Protein AF-A0A7S4E007-F1 (afdb_monomer_lite)

InterPro domains:
  IPR001841 Zinc finger, RING-type [PS50089] (21-67)
  IPR013083 Zinc finger, RING/FYVE/PHD-type [G3DSA:3.30.40.10] (19-117)
  IPR018957 Zinc finger, C3HC4 RING-type [PF00097] (21-67)
  IPR031127 E3 ubiquitin ligase RBR family [PTHR11685] (13-118)
  IPR044066 TRIAD supradomain [PS51873] (17-118)

Sequence (118 aa):
VSKFPNSDETEAKSAGPPDLCDVCFTMFPSPQLLPRASSCDHRYCRACWTQYVSTMVDTGLVNSIKCIEPGCERILDRWEAESYLDSATDIERYRRYASIEEANANPSKTWCLTAGCD

Secondary structure (DSSP, 8-state):
------------------EE-TTT--EESSGGGSPBPTTS--B--HHHHHHHHHHHHHHT--TT-B-SSTT--PBPPHHHHHHT---HHHHHHHHHHHHHHHHHT-TT-----STT--

Structure (mmCIF, N/CA/C/O backbone):
data_AF-A0A7S4E007-F1
#
_entry.id   AF-A0A7S4E007-F1
#
loop_
_atom_site.group_PDB
_atom_site.id
_atom_site.type_symbol
_atom_site.label_atom_id
_atom_site.label_alt_id
_atom_site.label_comp_id
_atom_site.label_asym_id
_atom_site.label_entity_id
_atom_site.label_seq_id
_atom_site.pdbx_PDB_ins_code
_atom_site.Cartn_x
_atom_site.Cartn_y
_atom_site.Cartn_z
_atom_site.occupancy
_atom_site.B_iso_or_equiv
_atom_site.auth_seq_id
_atom_site.auth_comp_id
_atom_site.auth_asym_id
_atom_site.auth_atom_id
_atom_site.pdbx_PDB_model_num
ATOM 1 N N . VAL A 1 1 ? 51.201 26.572 -26.665 1.00 44.38 1 VAL A N 1
ATOM 2 C CA . VAL A 1 1 ? 49.777 26.195 -26.512 1.00 44.38 1 VAL A CA 1
ATOM 3 C C . VAL A 1 1 ? 49.639 24.736 -26.874 1.00 44.38 1 VAL A C 1
ATOM 5 O O . VAL A 1 1 ? 50.046 24.398 -27.971 1.00 44.38 1 VAL A O 1
ATOM 8 N N . SER A 1 2 ? 49.224 23.914 -25.909 1.00 37.47 2 SER A N 1
ATOM 9 C CA . SER A 1 2 ? 48.567 22.603 -26.058 1.00 37.47 2 SER A CA 1
ATOM 10 C C . SER A 1 2 ? 48.634 21.903 -24.704 1.00 37.47 2 SER A C 1
ATOM 12 O O . SER A 1 2 ? 49.505 21.082 -24.439 1.00 37.47 2 SER A O 1
ATOM 14 N N . LYS A 1 3 ? 47.735 22.317 -23.812 1.00 45.62 3 LYS A N 1
ATOM 15 C CA . LYS A 1 3 ? 47.346 21.557 -22.628 1.00 45.62 3 LYS A CA 1
ATOM 16 C C . LYS A 1 3 ? 45.952 21.042 -22.978 1.00 45.62 3 LYS A C 1
ATOM 18 O O . LYS A 1 3 ? 45.022 21.840 -23.011 1.00 45.62 3 LYS A O 1
ATOM 23 N N . PHE A 1 4 ? 45.834 19.766 -23.324 1.00 44.50 4 PHE A N 1
ATOM 24 C CA . PHE A 1 4 ? 44.543 19.084 -23.398 1.00 44.50 4 PHE A CA 1
ATOM 25 C C . PHE A 1 4 ? 44.528 18.043 -22.272 1.00 44.50 4 PHE A C 1
ATOM 27 O O . PHE A 1 4 ? 45.473 17.257 -22.188 1.00 44.50 4 PHE A O 1
ATOM 34 N N . PRO A 1 5 ? 43.557 18.115 -21.345 1.00 50.88 5 PRO A N 1
ATOM 35 C CA . PRO A 1 5 ? 43.510 17.261 -20.166 1.00 50.88 5 PRO A CA 1
ATOM 36 C C . PRO A 1 5 ? 42.953 15.871 -20.499 1.00 50.88 5 PRO A C 1
ATOM 38 O O . PRO A 1 5 ? 42.201 15.705 -21.458 1.00 50.88 5 PRO A O 1
ATOM 41 N N . ASN A 1 6 ? 43.364 14.901 -19.678 1.00 44.34 6 ASN A N 1
ATOM 42 C CA . ASN A 1 6 ? 42.970 13.496 -19.710 1.00 44.34 6 ASN A CA 1
ATOM 43 C C . ASN A 1 6 ? 41.457 13.307 -19.868 1.00 44.34 6 ASN A C 1
ATOM 45 O O . ASN A 1 6 ? 40.665 13.950 -19.182 1.00 44.34 6 ASN A O 1
ATOM 49 N N . SER A 1 7 ? 41.103 12.368 -20.743 1.00 49.94 7 SER A N 1
ATOM 50 C CA . SER A 1 7 ? 39.799 11.722 -20.815 1.00 49.94 7 SER A CA 1
ATOM 51 C C . SER A 1 7 ? 39.444 11.130 -19.454 1.00 49.94 7 SER A C 1
ATOM 53 O O . SER A 1 7 ? 40.125 10.229 -18.968 1.00 49.94 7 SER A O 1
ATOM 55 N N . ASP A 1 8 ? 38.395 11.684 -18.856 1.00 44.75 8 ASP A N 1
ATOM 56 C CA . ASP A 1 8 ? 37.738 11.190 -17.655 1.00 44.75 8 ASP A CA 1
ATOM 57 C C . ASP A 1 8 ? 37.139 9.812 -17.968 1.00 44.75 8 ASP A C 1
ATOM 59 O O . ASP A 1 8 ? 36.079 9.687 -18.583 1.00 44.75 8 ASP A O 1
ATOM 63 N N . GLU A 1 9 ? 37.878 8.761 -17.625 1.00 53.88 9 GLU A N 1
ATOM 64 C CA . GLU A 1 9 ? 37.358 7.403 -17.545 1.00 53.88 9 GLU A CA 1
ATOM 65 C C . GLU A 1 9 ? 36.487 7.321 -16.288 1.00 53.88 9 GLU A C 1
ATOM 67 O O . GLU A 1 9 ? 36.918 6.856 -15.233 1.00 53.88 9 GLU A O 1
ATOM 72 N N . THR A 1 10 ? 35.251 7.818 -16.371 1.00 49.59 10 THR A N 1
ATOM 73 C CA . THR A 1 10 ? 34.266 7.546 -15.328 1.00 49.59 10 THR A CA 1
ATOM 74 C C . THR A 1 10 ? 33.829 6.087 -15.471 1.00 49.59 10 THR A C 1
ATOM 76 O O . THR A 1 10 ? 32.983 5.744 -16.299 1.00 49.59 10 THR A O 1
ATOM 79 N N . GLU A 1 11 ? 34.450 5.211 -14.681 1.00 46.75 11 GLU A N 1
ATOM 80 C CA . GL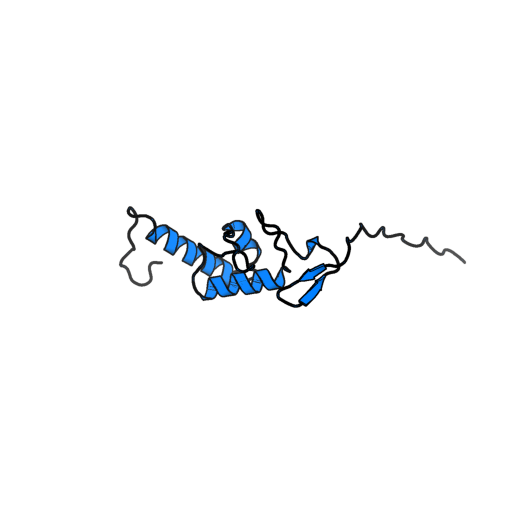U A 1 11 ? 34.095 3.800 -14.542 1.00 46.75 11 GLU A CA 1
ATOM 81 C C . GLU A 1 11 ? 32.593 3.640 -14.248 1.00 46.75 11 GLU A C 1
ATOM 83 O O . GLU A 1 11 ? 32.104 3.867 -13.136 1.00 46.75 11 GLU A O 1
ATOM 88 N N . ALA A 1 12 ? 31.841 3.225 -15.268 1.00 54.06 12 ALA A N 1
ATOM 89 C CA . ALA A 1 12 ? 30.452 2.823 -15.142 1.00 54.06 12 ALA A CA 1
ATOM 90 C C . ALA A 1 12 ? 30.379 1.525 -14.326 1.00 54.06 12 ALA A C 1
ATOM 92 O O . ALA A 1 12 ? 30.592 0.422 -14.832 1.00 54.06 12 ALA A O 1
ATOM 93 N N . LYS A 1 13 ? 30.076 1.669 -13.034 1.00 55.94 13 LYS A N 1
ATOM 94 C CA . LYS A 1 13 ? 29.746 0.57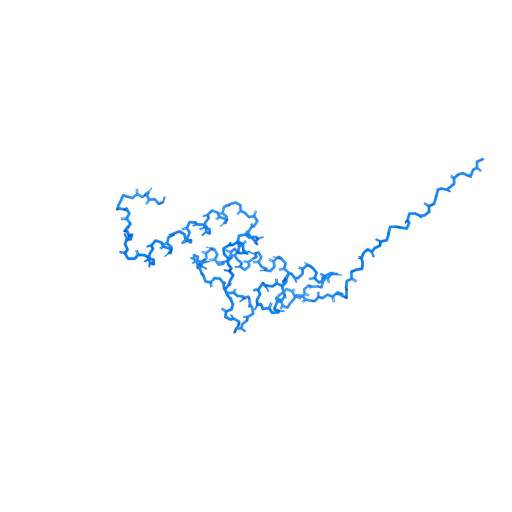2 -12.118 1.00 55.94 13 LYS A CA 1
ATOM 95 C C . LYS A 1 13 ? 28.689 -0.327 -12.777 1.00 55.94 13 LYS A C 1
ATOM 97 O O . LYS A 1 13 ? 27.612 0.149 -13.125 1.00 55.94 13 LYS A O 1
ATOM 102 N N . SER A 1 14 ? 29.030 -1.602 -12.968 1.00 52.28 14 SER A N 1
ATOM 103 C CA . SER A 1 14 ? 28.325 -2.571 -13.818 1.00 52.28 14 SER A CA 1
ATOM 104 C C . SER A 1 14 ? 26.798 -2.551 -13.651 1.00 52.28 14 SER A C 1
ATOM 106 O O . SER A 1 14 ? 26.256 -3.087 -12.677 1.00 52.28 14 SER A O 1
ATOM 108 N N . ALA A 1 15 ? 26.100 -1.973 -14.626 1.00 60.09 15 ALA A N 1
ATOM 109 C CA . ALA A 1 15 ? 24.680 -2.217 -14.816 1.00 60.09 15 ALA A CA 1
ATOM 110 C C . ALA A 1 15 ? 24.525 -3.668 -15.296 1.00 60.09 15 ALA A C 1
ATOM 112 O O . ALA A 1 15 ? 25.156 -4.072 -16.273 1.00 60.09 15 ALA A O 1
ATOM 113 N N . GLY A 1 16 ? 23.747 -4.477 -14.571 1.00 62.78 16 GLY A N 1
ATOM 114 C CA . GLY A 1 16 ? 23.338 -5.797 -15.057 1.00 62.78 16 GLY A CA 1
ATOM 115 C C . GLY A 1 16 ? 22.553 -5.685 -16.373 1.00 62.78 16 GLY A C 1
ATOM 116 O O . GLY A 1 16 ? 22.270 -4.574 -16.823 1.00 62.78 16 GLY A O 1
ATOM 117 N N . PRO A 1 17 ? 22.181 -6.809 -17.007 1.00 71.81 17 PRO A N 1
ATOM 118 C CA . PRO A 1 17 ? 21.343 -6.753 -18.199 1.00 71.81 17 PRO A CA 1
ATOM 119 C C . PRO A 1 17 ? 20.038 -5.991 -17.904 1.00 71.81 17 PRO A C 1
ATOM 121 O O . PRO A 1 17 ? 19.526 -6.082 -16.781 1.00 71.81 17 PRO A O 1
ATOM 124 N N . PRO A 1 18 ? 19.511 -5.232 -18.884 1.00 76.50 18 PRO A N 1
ATOM 125 C CA . PRO A 1 18 ? 18.235 -4.555 -18.731 1.00 76.50 18 PRO A CA 1
ATOM 126 C C . PRO A 1 18 ? 17.123 -5.576 -18.488 1.00 76.50 18 PRO A C 1
ATOM 128 O O . PRO A 1 18 ? 17.174 -6.694 -19.000 1.00 76.50 18 PRO A O 1
ATOM 131 N N . ASP A 1 19 ? 16.125 -5.180 -17.710 1.00 84.12 19 ASP A N 1
ATOM 132 C CA . ASP A 1 19 ? 15.055 -6.059 -17.247 1.00 84.12 19 ASP A CA 1
ATOM 133 C C . ASP A 1 19 ? 13.685 -5.399 -17.449 1.00 84.12 19 ASP A C 1
ATOM 135 O O . ASP A 1 19 ? 13.574 -4.169 -17.447 1.00 84.12 19 ASP A O 1
ATOM 139 N N . LEU A 1 20 ? 12.646 -6.201 -17.673 1.00 90.06 20 LEU A N 1
ATOM 140 C CA . LEU A 1 20 ? 11.307 -5.731 -18.038 1.00 90.06 20 LEU A CA 1
ATOM 141 C C . LEU A 1 20 ? 10.385 -5.737 -16.813 1.00 90.06 20 LEU A C 1
ATOM 143 O O . LEU A 1 20 ? 10.395 -6.678 -16.029 1.00 90.06 20 LEU A O 1
ATOM 147 N N . CYS A 1 21 ? 9.568 -4.695 -16.646 1.00 91.62 21 CYS A N 1
ATOM 148 C CA . CYS A 1 21 ? 8.472 -4.724 -15.676 1.00 91.62 21 CYS A CA 1
ATOM 149 C C . CYS A 1 21 ? 7.225 -5.349 -16.313 1.00 91.62 21 CYS A C 1
ATOM 151 O O . CYS A 1 21 ? 6.678 -4.766 -17.246 1.00 91.62 21 CYS A O 1
ATOM 153 N N . ASP A 1 22 ? 6.718 -6.455 -15.772 1.00 89.62 22 ASP A N 1
ATOM 154 C CA . ASP A 1 22 ? 5.561 -7.172 -16.343 1.00 89.62 22 ASP A CA 1
ATOM 155 C C . ASP A 1 22 ? 4.209 -6.457 -16.152 1.00 89.62 22 ASP A C 1
ATOM 157 O O . ASP A 1 22 ? 3.204 -6.848 -16.739 1.00 89.62 22 ASP A O 1
ATOM 161 N N . VAL A 1 23 ? 4.172 -5.381 -15.357 1.00 92.19 23 VAL A N 1
ATOM 162 C CA . VAL A 1 23 ? 2.959 -4.570 -15.143 1.00 92.19 23 VAL A CA 1
ATOM 163 C C . VAL A 1 23 ? 2.846 -3.448 -16.175 1.00 92.19 23 VAL A C 1
ATOM 165 O O . VAL A 1 23 ? 1.782 -3.239 -16.750 1.00 92.19 23 VAL A O 1
ATOM 168 N N . CYS A 1 24 ? 3.929 -2.698 -16.405 1.00 94.75 24 CYS A N 1
ATOM 169 C CA . CYS A 1 24 ? 3.918 -1.542 -17.311 1.00 94.75 24 CYS A CA 1
ATOM 170 C C . CYS A 1 24 ? 4.647 -1.772 -18.639 1.00 94.75 24 CYS A C 1
ATOM 172 O O . CYS A 1 24 ? 4.621 -0.890 -19.492 1.00 94.75 24 CYS A O 1
ATOM 174 N N . PHE A 1 25 ? 5.300 -2.924 -18.814 1.00 92.44 25 PHE A N 1
ATOM 175 C CA . PHE A 1 25 ? 6.088 -3.295 -19.995 1.00 92.44 25 PHE A CA 1
ATOM 176 C C . PHE A 1 25 ? 7.214 -2.305 -20.346 1.00 92.44 25 PHE A C 1
ATOM 178 O O . PHE A 1 25 ? 7.667 -2.232 -21.488 1.00 92.44 25 PHE A O 1
ATOM 185 N N . THR A 1 26 ? 7.703 -1.556 -19.355 1.00 92.06 26 THR A N 1
ATOM 186 C CA . THR A 1 26 ? 8.851 -0.653 -19.507 1.00 92.06 26 THR A CA 1
ATOM 187 C C . THR A 1 26 ? 10.153 -1.388 -19.208 1.00 92.06 26 THR A C 1
ATOM 189 O O . THR A 1 26 ? 10.240 -2.144 -18.238 1.00 92.06 26 THR A O 1
ATOM 192 N N . MET A 1 27 ? 11.174 -1.137 -20.029 1.00 88.94 27 MET A N 1
ATOM 193 C CA . MET A 1 27 ? 12.507 -1.718 -19.884 1.00 88.94 27 MET A CA 1
ATOM 194 C C . MET A 1 27 ? 13.381 -0.850 -18.974 1.00 88.94 27 MET A C 1
ATOM 196 O O . MET A 1 27 ? 13.508 0.357 -19.185 1.00 88.94 27 MET A O 1
ATOM 200 N N . PHE A 1 28 ? 13.991 -1.463 -17.964 1.00 86.69 28 PHE A N 1
ATOM 201 C CA . PHE A 1 28 ? 14.804 -0.790 -16.958 1.00 86.69 28 PHE A CA 1
ATOM 202 C C . PHE A 1 28 ? 16.277 -1.176 -17.117 1.00 86.69 28 PHE A C 1
ATOM 204 O O . PHE A 1 28 ? 16.593 -2.361 -17.167 1.00 86.69 28 PHE A O 1
ATOM 211 N N . PRO A 1 29 ? 17.205 -0.203 -17.160 1.00 81.50 29 PRO A N 1
ATOM 212 C CA . PRO A 1 29 ? 18.622 -0.454 -17.439 1.00 81.50 29 PRO A CA 1
ATOM 213 C C . PRO A 1 29 ? 19.378 -1.130 -16.287 1.00 81.50 29 PRO A C 1
ATOM 215 O O . PRO A 1 29 ? 20.526 -1.518 -16.460 1.00 81.50 29 PRO A O 1
ATOM 218 N N . SER A 1 30 ? 18.774 -1.237 -15.100 1.00 79.31 30 SER A N 1
ATOM 219 C CA . SER A 1 30 ? 19.385 -1.867 -13.932 1.00 79.31 30 SER A CA 1
ATOM 220 C C . SER A 1 30 ? 18.338 -2.664 -13.154 1.00 79.31 30 SER A C 1
ATOM 222 O O . SER A 1 30 ? 17.297 -2.097 -12.810 1.00 79.31 30 SER A O 1
ATOM 224 N N . PRO A 1 31 ? 18.626 -3.924 -12.774 1.00 69.19 31 PRO A N 1
ATOM 225 C CA . PRO A 1 31 ? 17.747 -4.727 -11.921 1.00 69.19 31 PRO A CA 1
ATOM 226 C C . PRO A 1 31 ? 17.418 -4.075 -10.569 1.00 69.19 31 PRO A C 1
ATOM 228 O O . PRO A 1 31 ? 16.408 -4.397 -9.960 1.00 69.19 31 PRO A O 1
ATOM 231 N N . GLN A 1 32 ? 18.240 -3.133 -10.094 1.00 68.12 32 GLN A N 1
ATOM 232 C CA . GLN A 1 32 ? 17.995 -2.395 -8.845 1.00 68.12 32 GLN A CA 1
ATOM 233 C C . GLN A 1 32 ? 16.766 -1.471 -8.933 1.00 68.12 32 GLN A C 1
ATOM 235 O O . GLN A 1 32 ? 16.215 -1.087 -7.907 1.00 68.12 32 GLN A O 1
ATOM 240 N N . LEU A 1 33 ? 16.328 -1.126 -10.150 1.00 73.69 33 LEU A N 1
ATOM 241 C CA . LEU A 1 33 ? 15.121 -0.330 -10.403 1.00 73.69 33 LEU A CA 1
ATOM 242 C C . LEU A 1 33 ? 13.834 -1.169 -10.358 1.00 73.69 33 LEU A C 1
ATOM 244 O O . LEU A 1 33 ? 12.737 -0.608 -10.348 1.00 73.69 33 LEU A O 1
ATOM 248 N N . LEU A 1 34 ? 13.978 -2.496 -10.309 1.00 73.62 34 LEU A N 1
ATOM 249 C CA . LEU A 1 34 ? 12.915 -3.460 -10.063 1.00 73.62 34 LEU A CA 1
ATOM 250 C C . LEU A 1 34 ? 13.157 -4.091 -8.682 1.00 73.62 34 LEU A C 1
ATOM 252 O O . LEU A 1 34 ? 13.688 -5.205 -8.603 1.00 73.62 34 LEU A O 1
ATOM 256 N N . PRO A 1 35 ? 12.866 -3.369 -7.581 1.00 68.88 35 PRO A N 1
ATOM 257 C CA . PRO A 1 35 ? 13.106 -3.884 -6.243 1.00 68.88 35 PRO A CA 1
ATOM 258 C C . PRO A 1 35 ? 12.471 -5.266 -6.086 1.00 68.88 35 PRO A C 1
ATOM 260 O O . PRO A 1 35 ? 11.306 -5.484 -6.430 1.00 68.88 35 PRO A O 1
ATOM 263 N N . ARG A 1 36 ? 13.265 -6.204 -5.563 1.00 66.19 36 ARG A N 1
ATOM 264 C CA . ARG A 1 36 ? 12.732 -7.473 -5.083 1.00 66.19 36 ARG A CA 1
ATOM 265 C C . ARG A 1 36 ? 11.901 -7.186 -3.850 1.00 66.19 36 ARG A C 1
ATOM 267 O O . ARG A 1 36 ? 12.391 -6.582 -2.897 1.00 66.19 36 ARG A O 1
ATOM 274 N N . ALA A 1 37 ? 10.675 -7.668 -3.878 1.00 65.88 37 ALA A N 1
ATOM 275 C CA . ALA A 1 37 ? 9.882 -7.819 -2.680 1.00 65.88 37 ALA A CA 1
ATOM 276 C C . ALA A 1 37 ? 10.635 -8.709 -1.670 1.00 65.88 37 ALA A C 1
ATOM 278 O O . ALA A 1 37 ? 11.152 -9.770 -2.021 1.00 65.88 37 ALA A O 1
ATOM 279 N N . SER A 1 38 ? 10.726 -8.296 -0.406 1.00 64.56 38 SER A N 1
ATOM 280 C CA . SER A 1 38 ? 11.328 -9.132 0.639 1.00 64.56 38 SER A CA 1
ATOM 281 C C . SER A 1 38 ? 10.487 -10.404 0.783 1.00 64.56 38 SER A C 1
ATOM 283 O O . SER A 1 38 ? 9.294 -10.290 1.001 1.00 64.56 38 SER A O 1
ATOM 285 N N . SER A 1 39 ? 11.069 -11.608 0.663 1.00 77.19 39 SER A N 1
ATOM 286 C CA . SER A 1 39 ? 10.409 -12.939 0.749 1.00 77.19 39 SER A CA 1
ATOM 287 C C . SER A 1 39 ? 9.652 -13.492 -0.480 1.00 77.19 39 SER A C 1
ATOM 289 O O . SER A 1 39 ? 9.115 -14.594 -0.393 1.00 77.19 39 SER A O 1
ATOM 291 N N . CYS A 1 40 ? 9.670 -12.826 -1.644 1.00 86.81 40 CYS A N 1
ATOM 292 C CA . CYS A 1 40 ? 9.322 -13.462 -2.931 1.00 86.81 40 CYS A CA 1
ATOM 293 C C . CYS A 1 40 ? 10.211 -12.954 -4.078 1.00 86.81 40 CYS A C 1
ATOM 295 O O . CYS A 1 40 ? 10.752 -11.857 -3.996 1.00 86.81 40 CYS A O 1
ATOM 297 N N . ASP A 1 41 ? 10.308 -13.699 -5.181 1.00 84.25 41 ASP A N 1
ATOM 298 C CA . ASP A 1 41 ? 11.177 -13.336 -6.317 1.00 84.25 41 ASP A CA 1
ATOM 299 C C . ASP A 1 41 ? 10.510 -12.429 -7.373 1.00 84.25 41 ASP A C 1
ATOM 301 O O . ASP A 1 41 ? 11.099 -12.148 -8.420 1.00 84.25 41 ASP A O 1
ATOM 305 N N . HIS A 1 42 ? 9.302 -11.925 -7.101 1.00 89.12 42 HIS A N 1
ATOM 306 C CA . HIS A 1 42 ? 8.584 -11.024 -8.007 1.00 89.12 42 HIS A CA 1
ATOM 307 C C . HIS A 1 42 ? 9.177 -9.610 -7.986 1.00 89.12 42 HIS A C 1
ATOM 309 O O . HIS A 1 42 ? 9.480 -9.047 -6.927 1.00 89.12 42 HIS A O 1
ATOM 315 N N . ARG A 1 43 ? 9.346 -9.037 -9.180 1.00 87.44 43 ARG A N 1
ATOM 316 C CA . ARG A 1 43 ? 10.062 -7.782 -9.417 1.00 87.44 43 ARG A CA 1
ATOM 317 C C . ARG A 1 43 ? 9.213 -6.860 -10.279 1.00 87.44 43 ARG A C 1
ATOM 319 O O . ARG A 1 43 ? 8.871 -7.200 -11.404 1.00 87.44 43 ARG A O 1
ATOM 326 N N . TYR A 1 44 ? 8.936 -5.668 -9.766 1.00 91.12 44 TYR A N 1
ATOM 327 C CA . TYR A 1 44 ? 8.211 -4.624 -10.490 1.00 91.12 44 TYR A CA 1
ATOM 328 C C . TYR A 1 44 ? 8.871 -3.284 -10.239 1.00 91.12 44 TYR A C 1
ATOM 330 O O . TYR A 1 44 ? 9.542 -3.091 -9.224 1.00 91.12 44 TYR A O 1
ATOM 338 N N . CYS A 1 45 ? 8.693 -2.347 -11.163 1.00 92.25 45 CYS A N 1
ATOM 339 C CA . CYS A 1 45 ? 9.301 -1.038 -11.013 1.00 92.25 45 CYS A CA 1
ATOM 340 C C . CYS A 1 45 ? 8.666 -0.260 -9.860 1.00 92.25 45 CYS A C 1
ATOM 342 O O . CYS A 1 45 ? 7.496 -0.458 -9.520 1.00 92.25 45 CYS A O 1
ATOM 344 N N . ARG A 1 46 ? 9.436 0.671 -9.284 1.00 91.44 46 ARG A N 1
ATOM 345 C CA . ARG A 1 46 ? 8.961 1.516 -8.178 1.00 91.44 46 ARG A CA 1
ATOM 346 C C . ARG A 1 46 ? 7.643 2.219 -8.516 1.00 91.44 46 ARG A C 1
ATOM 348 O O . ARG A 1 46 ? 6.761 2.250 -7.675 1.00 91.44 46 ARG A O 1
ATOM 355 N N . ALA A 1 47 ? 7.480 2.710 -9.745 1.00 93.00 47 ALA A N 1
ATOM 356 C CA . ALA A 1 47 ? 6.254 3.392 -10.161 1.00 93.00 47 ALA A CA 1
ATOM 357 C C . ALA A 1 47 ? 5.010 2.486 -10.090 1.00 93.00 47 ALA A C 1
ATOM 359 O O . ALA A 1 47 ? 3.958 2.933 -9.639 1.00 93.00 47 ALA A O 1
ATOM 360 N N . CYS A 1 48 ? 5.128 1.214 -10.488 1.00 94.81 48 CYS A N 1
ATOM 361 C CA . CYS A 1 48 ? 4.033 0.248 -10.381 1.00 94.81 48 CYS A CA 1
ATOM 362 C C . CYS A 1 48 ? 3.705 -0.067 -8.920 1.00 94.81 48 CYS A C 1
ATOM 364 O O . CYS A 1 48 ? 2.531 -0.109 -8.563 1.00 94.81 48 CYS A O 1
ATOM 366 N N . TRP A 1 49 ? 4.724 -0.222 -8.069 1.00 94.12 49 TRP A N 1
ATOM 367 C CA . TRP A 1 49 ? 4.514 -0.389 -6.631 1.00 94.12 49 TRP A CA 1
ATOM 368 C C . TRP A 1 49 ? 3.826 0.818 -5.998 1.00 94.12 49 TRP A C 1
ATOM 370 O O . TRP A 1 49 ? 2.844 0.641 -5.289 1.00 94.12 49 TRP A O 1
ATOM 380 N N . THR A 1 50 ? 4.283 2.035 -6.294 1.00 94.69 50 THR A N 1
ATOM 381 C CA . THR A 1 50 ? 3.676 3.272 -5.789 1.00 94.69 50 THR A CA 1
ATOM 382 C C . THR A 1 50 ? 2.206 3.372 -6.177 1.00 94.69 50 THR A C 1
ATOM 384 O O . THR A 1 50 ? 1.360 3.551 -5.308 1.00 94.69 50 THR A O 1
ATOM 387 N N . GLN A 1 51 ? 1.874 3.179 -7.456 1.00 95.31 51 GLN A N 1
ATOM 388 C CA . GLN A 1 51 ? 0.480 3.228 -7.909 1.00 95.31 51 GLN A CA 1
ATOM 389 C C . GLN A 1 51 ? -0.382 2.154 -7.242 1.00 95.31 51 GLN A C 1
ATOM 391 O O . GLN A 1 51 ? -1.505 2.434 -6.820 1.00 95.31 51 GLN A O 1
ATOM 396 N N . TYR A 1 52 ? 0.146 0.936 -7.124 1.00 95.19 52 TYR A N 1
ATOM 397 C CA . TYR A 1 52 ? -0.558 -0.166 -6.486 1.00 95.19 52 TYR A CA 1
ATOM 398 C C . TYR A 1 52 ? -0.830 0.116 -5.004 1.00 95.19 52 TYR A C 1
ATOM 400 O O . TYR A 1 52 ? -1.977 0.040 -4.572 1.00 95.19 52 TYR A O 1
ATOM 408 N N . VAL A 1 53 ? 0.189 0.509 -4.233 1.00 94.94 53 VAL A N 1
ATOM 409 C CA . VAL A 1 53 ? 0.041 0.798 -2.800 1.00 94.94 53 VAL A CA 1
ATOM 410 C C . VAL A 1 53 ? -0.876 2.003 -2.572 1.00 94.94 53 VAL A C 1
ATOM 412 O O . VAL A 1 53 ? -1.767 1.909 -1.730 1.00 94.94 53 VAL A O 1
ATOM 415 N N . SER A 1 54 ? -0.748 3.088 -3.345 1.00 95.19 54 SER A N 1
ATOM 416 C CA . SER A 1 54 ? -1.683 4.225 -3.266 1.00 95.19 54 SER A CA 1
ATOM 417 C C . SER A 1 54 ? -3.125 3.800 -3.564 1.00 95.19 54 SER A C 1
ATOM 419 O O . SER A 1 54 ? -4.033 4.183 -2.834 1.00 95.19 54 SER A O 1
ATOM 421 N N . THR A 1 55 ? -3.346 2.924 -4.551 1.00 94.81 55 THR A N 1
ATOM 422 C CA . THR A 1 55 ? -4.689 2.382 -4.831 1.00 94.81 55 THR A CA 1
ATOM 423 C C . THR A 1 55 ? -5.229 1.587 -3.639 1.00 94.81 55 THR A C 1
ATOM 425 O O . THR A 1 55 ? -6.392 1.733 -3.270 1.00 94.81 55 THR A O 1
ATOM 428 N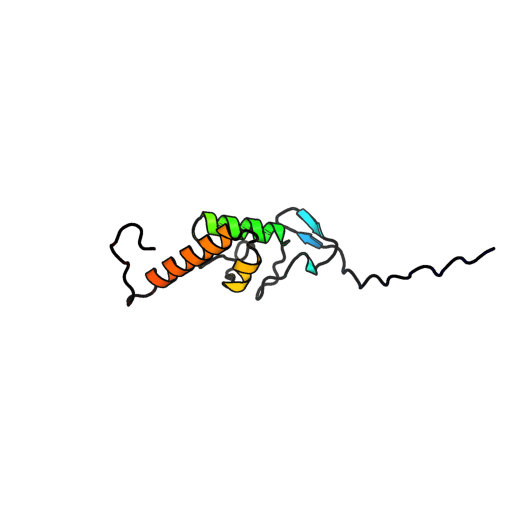 N . MET A 1 56 ? -4.395 0.772 -2.988 1.00 94.56 56 MET A N 1
ATOM 429 C CA . MET A 1 56 ? -4.808 0.036 -1.788 1.00 94.56 56 MET A CA 1
ATOM 430 C C . MET A 1 56 ? -5.178 0.982 -0.638 1.00 94.56 56 MET A C 1
ATOM 432 O O . MET A 1 56 ? -6.182 0.750 0.038 1.00 94.56 56 MET A O 1
ATOM 436 N N . VAL A 1 57 ? -4.434 2.079 -0.463 1.00 95.00 57 VAL A N 1
ATOM 437 C CA . VAL A 1 57 ? -4.776 3.145 0.492 1.00 95.00 57 VAL A CA 1
ATOM 438 C C . VAL A 1 57 ? -6.125 3.778 0.155 1.00 95.00 57 VAL A C 1
ATOM 440 O O . VAL A 1 57 ? -6.951 3.921 1.054 1.00 95.00 57 VAL A O 1
ATOM 443 N N . ASP A 1 58 ? -6.396 4.081 -1.115 1.00 93.38 58 ASP A N 1
ATOM 444 C CA . ASP A 1 58 ? -7.679 4.651 -1.549 1.00 93.38 58 ASP A CA 1
ATOM 445 C C . ASP A 1 58 ? -8.864 3.701 -1.304 1.00 93.38 58 ASP A C 1
ATOM 447 O O . ASP A 1 58 ? -9.968 4.146 -0.991 1.00 93.38 58 ASP A O 1
ATOM 451 N N . THR A 1 59 ? -8.645 2.383 -1.392 1.00 90.81 59 THR A N 1
ATOM 452 C CA . THR A 1 59 ? -9.668 1.378 -1.039 1.00 90.81 59 THR A CA 1
ATOM 453 C C . THR A 1 59 ? -9.839 1.166 0.469 1.00 90.81 59 THR A C 1
ATOM 455 O O . THR A 1 59 ? -10.797 0.514 0.884 1.00 90.81 59 THR A O 1
ATOM 458 N N . GLY A 1 60 ? -8.923 1.685 1.292 1.00 88.56 60 GLY A N 1
ATOM 459 C CA . GLY A 1 60 ? -8.884 1.469 2.740 1.00 88.56 60 GLY A CA 1
ATOM 460 C C . GLY 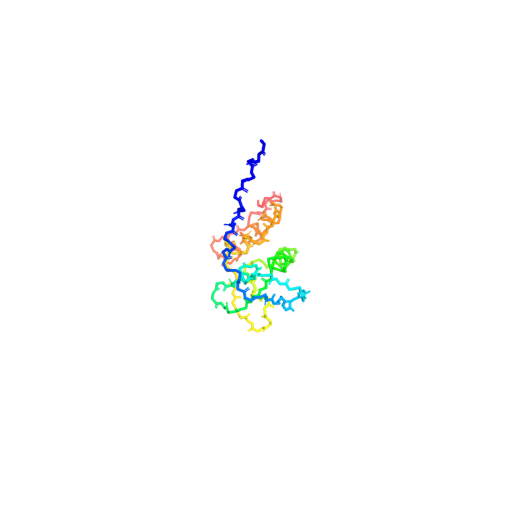A 1 60 ? -8.323 0.110 3.182 1.00 88.56 60 GLY A C 1
ATOM 461 O O . GLY A 1 60 ? -8.263 -0.149 4.379 1.00 88.56 60 GLY A O 1
ATOM 462 N N . LEU A 1 61 ? -7.885 -0.750 2.255 1.00 86.81 61 LEU A N 1
ATOM 463 C CA . LEU A 1 61 ? -7.393 -2.106 2.534 1.00 86.81 61 LEU A CA 1
ATOM 464 C C . LEU A 1 61 ? -5.872 -2.118 2.765 1.00 86.81 61 LEU A C 1
ATOM 466 O O . LEU A 1 61 ? -5.101 -2.551 1.907 1.00 86.81 61 LEU A O 1
ATOM 470 N N . VAL A 1 62 ? -5.417 -1.634 3.923 1.00 89.56 62 VAL A N 1
ATOM 471 C CA . VAL A 1 62 ? -3.983 -1.357 4.152 1.00 89.56 62 VAL A CA 1
ATOM 472 C C . VAL A 1 62 ? -3.215 -2.424 4.941 1.00 89.56 62 VAL A C 1
ATOM 474 O O . VAL A 1 62 ? -1.999 -2.524 4.783 1.00 89.56 62 VAL A O 1
ATOM 477 N N . ASN A 1 63 ? -3.877 -3.250 5.758 1.00 82.19 63 ASN A N 1
ATOM 478 C CA . ASN A 1 63 ? -3.211 -4.262 6.598 1.00 82.19 63 ASN A CA 1
ATOM 479 C C . ASN A 1 63 ? -2.921 -5.585 5.864 1.00 82.19 63 ASN A C 1
ATOM 481 O O . ASN A 1 63 ? -2.354 -6.520 6.421 1.00 82.19 63 ASN A O 1
ATOM 485 N N . SER A 1 64 ? -3.349 -5.719 4.609 1.00 83.12 64 SER A N 1
ATOM 486 C CA . SER A 1 64 ? -3.167 -6.949 3.824 1.00 83.12 64 SER A CA 1
ATOM 487 C C . SER A 1 64 ? -2.829 -6.651 2.371 1.00 83.12 64 SER A C 1
ATOM 489 O O . SER A 1 64 ? -3.311 -7.323 1.458 1.00 83.12 64 SER A O 1
ATOM 491 N N . ILE A 1 65 ? -1.990 -5.636 2.151 1.00 91.81 65 ILE A N 1
ATOM 492 C CA . ILE A 1 65 ? -1.452 -5.346 0.824 1.00 91.81 65 ILE A CA 1
ATOM 493 C C . ILE A 1 65 ? -0.581 -6.531 0.411 1.00 91.81 65 ILE A C 1
ATOM 495 O O . ILE A 1 65 ? 0.505 -6.742 0.950 1.00 91.81 65 ILE A O 1
ATOM 499 N N . LYS A 1 66 ? -1.087 -7.336 -0.522 1.00 92.38 66 LYS A N 1
ATOM 500 C CA . LYS A 1 66 ? -0.368 -8.490 -1.065 1.00 92.38 66 LYS A CA 1
ATOM 501 C C . LYS A 1 66 ? 0.600 -8.064 -2.156 1.00 92.38 66 LYS A C 1
ATOM 503 O O . LYS A 1 66 ? 0.458 -6.984 -2.728 1.00 92.38 66 LYS A O 1
ATOM 508 N N . CYS A 1 67 ? 1.557 -8.929 -2.470 1.00 92.75 67 CYS A N 1
ATOM 509 C CA . CYS A 1 67 ? 2.368 -8.785 -3.671 1.00 92.75 67 CYS A CA 1
ATOM 510 C C . CYS A 1 67 ? 1.482 -8.618 -4.920 1.00 92.75 67 CYS A C 1
ATOM 512 O O . CYS A 1 67 ? 0.405 -9.202 -4.995 1.00 92.75 67 CYS A O 1
ATOM 514 N N . ILE A 1 68 ? 1.953 -7.824 -5.887 1.00 92.00 68 ILE A N 1
ATOM 515 C CA . ILE A 1 68 ? 1.233 -7.552 -7.141 1.00 92.00 68 ILE A CA 1
ATOM 516 C C . ILE A 1 68 ? 1.017 -8.841 -7.957 1.00 92.00 68 ILE A C 1
ATOM 518 O O . ILE A 1 68 ? 0.032 -8.933 -8.686 1.00 92.00 68 ILE A O 1
ATOM 522 N N . GLU A 1 69 ? 1.899 -9.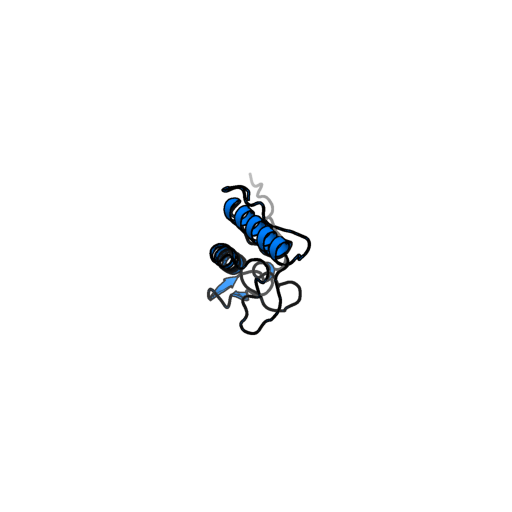840 -7.817 1.00 92.75 69 GLU A N 1
ATOM 523 C CA . GLU A 1 69 ? 1.788 -11.099 -8.559 1.00 92.75 69 GLU A CA 1
ATOM 524 C C . GLU A 1 69 ? 0.513 -11.872 -8.175 1.00 92.75 69 GLU A C 1
ATOM 526 O O . GLU A 1 69 ? 0.335 -12.233 -7.001 1.00 92.75 69 GLU A O 1
ATOM 531 N N . PRO A 1 70 ? -0.350 -12.212 -9.150 1.00 90.38 70 PRO A N 1
ATOM 532 C CA . PRO A 1 70 ? -1.508 -13.058 -8.910 1.00 90.38 70 PRO A CA 1
ATOM 533 C C . PRO A 1 70 ? -1.119 -14.413 -8.305 1.00 90.38 70 PRO A C 1
ATOM 535 O O . PRO A 1 70 ? -0.287 -15.144 -8.829 1.00 90.38 70 PRO A O 1
ATOM 538 N N . GLY A 1 71 ? -1.758 -14.779 -7.193 1.00 89.69 71 GLY A N 1
ATOM 539 C CA . GLY A 1 71 ? -1.486 -16.043 -6.497 1.00 89.69 71 GLY A CA 1
ATOM 540 C C . GLY A 1 71 ? -0.303 -15.993 -5.526 1.00 89.69 71 GLY A C 1
ATOM 541 O O . GLY A 1 71 ? -0.083 -16.959 -4.798 1.00 89.69 71 GLY A O 1
ATOM 542 N N . CYS A 1 72 ? 0.419 -14.874 -5.437 1.00 91.25 72 CYS A N 1
ATOM 543 C CA . CYS A 1 72 ? 1.384 -14.671 -4.368 1.00 91.25 72 CYS A CA 1
ATOM 544 C C . CYS A 1 72 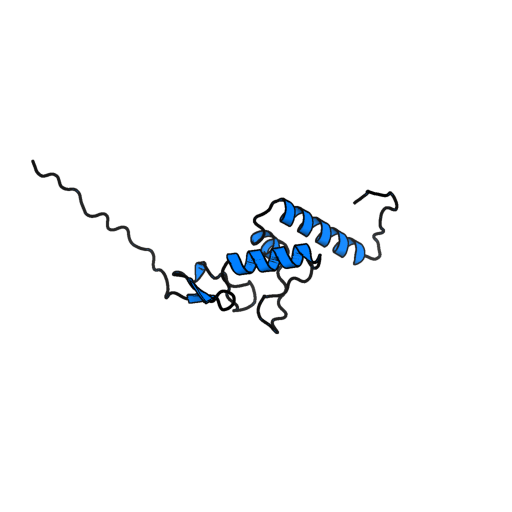? 0.667 -14.265 -3.069 1.00 91.25 72 CYS A C 1
ATOM 546 O O . CYS A 1 72 ? -0.072 -13.282 -3.018 1.00 91.25 72 CYS A O 1
ATOM 548 N N . GLU A 1 73 ? 0.898 -15.012 -1.988 1.00 90.44 73 GLU A N 1
ATOM 549 C CA . GLU A 1 73 ? 0.274 -14.751 -0.678 1.00 90.44 73 GLU A CA 1
ATOM 550 C C . GLU A 1 73 ? 1.109 -13.850 0.235 1.00 90.44 73 GLU A C 1
ATOM 552 O O . GLU A 1 73 ? 0.725 -13.573 1.371 1.00 90.44 73 GLU A O 1
ATOM 557 N N . ARG A 1 74 ? 2.252 -13.371 -0.254 1.00 90.00 74 ARG A N 1
ATOM 558 C CA . ARG A 1 74 ? 3.133 -12.496 0.509 1.00 90.00 74 ARG A CA 1
ATOM 559 C C . ARG A 1 74 ? 2.450 -11.166 0.808 1.00 90.00 74 ARG A C 1
ATOM 561 O O . ARG A 1 74 ? 1.963 -10.508 -0.109 1.00 90.00 74 ARG A O 1
ATOM 568 N N . ILE A 1 75 ? 2.508 -10.750 2.068 1.00 90.88 75 ILE A N 1
ATOM 569 C CA . ILE A 1 75 ? 2.006 -9.463 2.549 1.00 90.88 75 ILE A CA 1
ATOM 570 C C . ILE A 1 75 ? 3.182 -8.492 2.699 1.00 90.88 75 ILE A C 1
ATOM 572 O O . ILE A 1 75 ? 4.244 -8.877 3.191 1.00 90.88 75 ILE A O 1
ATOM 576 N N . LEU A 1 76 ? 2.991 -7.251 2.256 1.00 90.81 76 LEU A N 1
ATOM 577 C CA . LEU A 1 76 ? 3.931 -6.158 2.481 1.00 90.81 76 LEU A CA 1
ATOM 578 C C . LEU A 1 76 ? 3.860 -5.738 3.948 1.00 90.81 76 LEU A C 1
ATOM 580 O O . LEU A 1 76 ? 2.772 -5.499 4.475 1.00 90.81 76 LEU A O 1
ATOM 584 N N . ASP A 1 77 ? 5.015 -5.615 4.598 1.00 89.38 77 ASP A N 1
ATOM 585 C CA . ASP A 1 77 ? 5.048 -5.033 5.935 1.00 89.38 77 ASP A CA 1
ATOM 586 C C . ASP A 1 77 ? 4.789 -3.515 5.892 1.00 89.38 77 ASP A C 1
ATOM 588 O O . ASP A 1 77 ? 4.816 -2.871 4.838 1.00 89.38 77 ASP A O 1
ATOM 592 N N . ARG A 1 78 ? 4.526 -2.937 7.069 1.00 90.38 78 ARG A N 1
ATOM 593 C CA . ARG A 1 78 ? 4.229 -1.508 7.226 1.00 90.38 78 ARG A CA 1
ATOM 594 C C . ARG A 1 78 ? 5.320 -0.613 6.639 1.00 90.38 78 ARG A C 1
ATOM 596 O O . ARG A 1 78 ? 5.012 0.389 6.003 1.00 90.38 78 ARG A O 1
ATOM 603 N N . TRP A 1 79 ? 6.584 -0.950 6.873 1.00 91.00 79 TRP A N 1
ATOM 604 C CA . TRP A 1 79 ? 7.708 -0.132 6.432 1.00 91.00 79 TRP A CA 1
ATOM 605 C C . TRP A 1 79 ? 7.885 -0.212 4.912 1.00 91.00 79 TRP A C 1
ATOM 607 O O . TRP A 1 79 ? 8.089 0.811 4.261 1.00 91.00 79 TRP A O 1
ATOM 617 N N . GLU A 1 80 ? 7.741 -1.406 4.339 1.00 90.94 80 GLU A N 1
ATOM 618 C CA . GLU A 1 80 ? 7.784 -1.636 2.899 1.00 90.94 80 GLU A CA 1
ATOM 619 C C . GLU A 1 80 ? 6.646 -0.890 2.191 1.00 90.94 80 GLU A C 1
ATOM 621 O O . GLU A 1 80 ? 6.907 -0.166 1.230 1.00 90.94 80 GLU A O 1
ATOM 626 N N . ALA A 1 81 ? 5.409 -0.995 2.687 1.00 92.62 81 ALA A N 1
ATOM 627 C CA . ALA A 1 81 ? 4.265 -0.270 2.138 1.00 92.62 81 ALA A CA 1
ATOM 628 C C . ALA A 1 81 ? 4.479 1.253 2.192 1.00 92.62 81 ALA A C 1
ATOM 630 O O . ALA A 1 81 ? 4.361 1.926 1.167 1.00 92.62 81 ALA A O 1
ATOM 631 N N . GLU A 1 82 ? 4.877 1.797 3.349 1.00 93.88 82 GLU A N 1
ATOM 632 C CA . GLU A 1 82 ? 5.171 3.229 3.493 1.00 93.88 82 GLU A CA 1
ATOM 633 C C . GLU A 1 82 ? 6.312 3.688 2.566 1.00 93.88 82 GLU A C 1
ATOM 635 O O . GLU A 1 82 ? 6.281 4.813 2.074 1.00 93.88 82 GLU A O 1
ATOM 640 N N . SER A 1 83 ? 7.288 2.825 2.254 1.00 93.25 83 SER A N 1
ATOM 641 C CA . SER A 1 83 ? 8.412 3.163 1.364 1.00 93.25 83 SER A CA 1
ATOM 642 C C . SER A 1 83 ? 8.013 3.428 -0.095 1.00 93.25 83 SER A C 1
ATOM 644 O O . SER A 1 83 ? 8.793 4.033 -0.844 1.00 93.25 83 SER A O 1
ATOM 646 N N . TYR A 1 84 ? 6.824 2.978 -0.509 1.00 94.50 84 TYR A N 1
ATOM 647 C CA . TYR A 1 84 ? 6.271 3.190 -1.848 1.00 94.50 84 TYR A CA 1
ATOM 648 C C . TYR A 1 84 ? 5.312 4.381 -1.930 1.00 94.50 84 TYR A C 1
ATOM 650 O O . TYR A 1 84 ? 4.937 4.764 -3.038 1.00 94.50 84 TYR A O 1
ATOM 658 N N . LEU A 1 85 ? 4.936 4.981 -0.799 1.00 95.06 85 LEU A N 1
ATOM 659 C CA . LEU A 1 85 ? 4.063 6.148 -0.750 1.00 95.06 85 LEU A CA 1
ATOM 660 C C . LEU A 1 85 ? 4.894 7.433 -0.817 1.00 95.06 85 LEU A C 1
ATOM 662 O O . LEU A 1 85 ? 5.659 7.739 0.094 1.00 95.06 85 LEU A O 1
ATOM 666 N N . ASP A 1 86 ? 4.718 8.210 -1.884 1.00 92.50 86 ASP A N 1
ATOM 667 C CA . ASP A 1 86 ? 5.462 9.464 -2.074 1.00 92.50 86 ASP A CA 1
ATOM 668 C C . ASP A 1 86 ? 4.715 10.692 -1.495 1.00 92.50 86 ASP A C 1
ATOM 670 O O . ASP A 1 86 ? 5.308 11.750 -1.277 1.00 92.50 86 ASP A O 1
ATOM 674 N N . SER A 1 87 ? 3.410 10.568 -1.222 1.00 94.06 87 SER A N 1
ATOM 675 C CA . SER A 1 87 ? 2.556 11.639 -0.688 1.00 94.06 87 SER A CA 1
ATOM 676 C C . SER A 1 87 ? 2.433 11.555 0.833 1.00 94.06 87 SER A C 1
ATOM 678 O O . SER A 1 87 ? 2.012 10.533 1.374 1.00 94.06 87 SER A O 1
ATOM 680 N N . ALA A 1 88 ? 2.701 12.662 1.535 1.00 94.81 88 ALA A N 1
ATOM 681 C CA . ALA A 1 88 ? 2.469 12.754 2.980 1.00 94.81 88 ALA A CA 1
ATOM 682 C C . ALA A 1 88 ? 1.004 12.465 3.353 1.00 94.81 88 ALA A C 1
ATOM 684 O O . ALA A 1 88 ? 0.741 11.835 4.375 1.00 94.81 88 ALA A O 1
ATOM 685 N N . THR A 1 89 ? 0.060 12.870 2.499 1.00 94.88 89 THR A N 1
ATOM 686 C CA . THR A 1 89 ? -1.367 12.591 2.683 1.00 94.88 89 THR A CA 1
ATOM 687 C C . THR A 1 89 ? -1.673 11.098 2.571 1.00 94.88 89 THR A C 1
ATOM 689 O O . THR A 1 89 ? -2.466 10.584 3.355 1.00 94.88 89 THR A O 1
ATOM 692 N N . ASP A 1 90 ? -1.035 10.381 1.643 1.00 94.50 90 ASP A N 1
ATOM 693 C CA . ASP A 1 90 ? -1.250 8.936 1.504 1.00 94.50 90 ASP A CA 1
ATOM 694 C C . ASP A 1 90 ? -0.627 8.177 2.675 1.00 94.50 90 ASP A C 1
ATOM 696 O O . ASP A 1 90 ? -1.241 7.250 3.197 1.00 94.50 90 ASP A O 1
ATOM 700 N N . ILE A 1 91 ? 0.547 8.608 3.147 1.00 95.62 91 ILE A N 1
ATOM 701 C CA . ILE A 1 91 ? 1.184 8.053 4.350 1.00 95.62 91 ILE A CA 1
ATOM 702 C C . ILE A 1 91 ? 0.277 8.243 5.574 1.00 95.62 91 ILE A C 1
ATOM 704 O O . ILE A 1 91 ? 0.089 7.315 6.362 1.00 95.62 91 ILE A O 1
ATOM 708 N N . GLU A 1 92 ? -0.305 9.431 5.748 1.00 95.31 92 GLU A N 1
ATOM 709 C CA . GLU A 1 92 ? -1.226 9.712 6.851 1.00 95.31 92 GLU A CA 1
ATOM 710 C C . GLU A 1 92 ? -2.492 8.848 6.768 1.00 95.31 92 GLU A C 1
ATOM 712 O O . GLU A 1 92 ? -2.866 8.209 7.756 1.00 95.31 92 GLU A O 1
ATOM 717 N N . ARG A 1 93 ? -3.108 8.748 5.582 1.00 94.88 93 ARG A N 1
ATOM 718 C CA . ARG A 1 93 ? -4.262 7.865 5.342 1.00 94.88 93 ARG A CA 1
ATOM 719 C C . ARG A 1 93 ? -3.929 6.407 5.632 1.00 94.88 93 ARG A C 1
ATOM 721 O O . ARG A 1 93 ? -4.671 5.754 6.360 1.00 94.88 93 ARG A O 1
ATOM 728 N N . TYR A 1 94 ? -2.797 5.919 5.127 1.00 95.88 94 TYR A N 1
ATOM 729 C CA . TYR A 1 94 ? -2.317 4.563 5.372 1.00 95.88 94 TYR A CA 1
ATOM 730 C C . TYR A 1 94 ? -2.197 4.282 6.875 1.00 95.88 94 TYR A C 1
ATOM 732 O O . TYR A 1 94 ? -2.775 3.321 7.384 1.00 95.88 94 TYR A O 1
ATOM 740 N N . ARG A 1 95 ? -1.507 5.158 7.617 1.00 94.81 95 ARG A N 1
ATOM 741 C CA . ARG A 1 95 ? -1.307 5.000 9.066 1.00 94.81 95 ARG A CA 1
ATOM 742 C C . ARG A 1 95 ? -2.616 5.042 9.840 1.00 94.81 95 ARG A C 1
ATOM 744 O O . ARG A 1 95 ? -2.778 4.272 10.790 1.00 94.81 95 ARG A O 1
ATOM 751 N N . ARG A 1 96 ? -3.541 5.915 9.439 1.00 93.12 96 ARG A N 1
ATOM 752 C CA . ARG A 1 96 ? -4.880 6.009 10.022 1.00 93.12 96 ARG A CA 1
ATOM 753 C C . ARG A 1 96 ? -5.656 4.710 9.822 1.00 93.12 96 ARG A C 1
ATOM 755 O O . ARG A 1 96 ? -6.114 4.138 10.806 1.00 93.12 96 ARG A O 1
ATOM 762 N N . TYR A 1 97 ? -5.770 4.220 8.587 1.00 94.19 97 TYR A N 1
ATOM 763 C CA . TYR A 1 97 ? -6.480 2.970 8.303 1.00 94.19 97 TYR A CA 1
ATOM 764 C C . TYR A 1 97 ? -5.847 1.777 9.024 1.00 94.19 97 TYR A C 1
ATOM 766 O O . TYR A 1 97 ? -6.566 0.992 9.635 1.00 94.19 97 TYR A O 1
ATOM 774 N N . ALA A 1 98 ? -4.515 1.705 9.074 1.00 92.56 98 ALA A N 1
ATOM 775 C CA . ALA A 1 98 ? -3.819 0.645 9.796 1.00 92.56 98 ALA A CA 1
ATOM 776 C C . ALA A 1 98 ? -4.138 0.689 11.300 1.00 92.56 98 ALA A C 1
ATOM 778 O O . ALA A 1 98 ? -4.435 -0.336 11.906 1.00 92.56 98 ALA A O 1
ATOM 779 N N . SER A 1 99 ? -4.159 1.885 11.897 1.00 90.88 99 SER A N 1
ATOM 780 C CA . SER A 1 99 ? -4.516 2.068 13.312 1.00 90.88 99 SER A CA 1
ATOM 781 C C . SER A 1 99 ? -5.976 1.693 13.592 1.00 90.88 99 SER A C 1
ATOM 783 O O . SER A 1 99 ? -6.272 1.099 14.631 1.00 90.88 99 SER A O 1
ATOM 785 N N . ILE A 1 100 ? -6.884 2.008 12.661 1.00 89.88 100 ILE A N 1
ATOM 786 C CA . ILE A 1 100 ? -8.301 1.636 12.743 1.00 89.88 100 ILE A CA 1
ATOM 787 C C . ILE A 1 100 ? -8.466 0.119 12.729 1.00 89.88 100 ILE A C 1
ATOM 789 O O . ILE A 1 100 ? -9.152 -0.434 13.589 1.00 89.88 100 ILE A O 1
ATOM 793 N N . GLU A 1 101 ? -7.826 -0.573 11.794 1.00 88.50 101 GLU A N 1
ATOM 794 C CA . GLU A 1 101 ? -7.913 -2.030 11.706 1.00 88.50 101 GLU A CA 1
ATOM 795 C C . GLU A 1 101 ? -7.268 -2.719 12.917 1.00 88.50 101 GLU A C 1
ATOM 797 O O . GLU A 1 101 ? -7.858 -3.643 13.474 1.00 88.50 101 GLU A O 1
ATOM 802 N N . GLU A 1 102 ? -6.121 -2.230 13.399 1.00 89.44 102 GLU A N 1
ATOM 803 C CA . GLU A 1 102 ? -5.486 -2.720 14.630 1.00 89.44 102 GLU A CA 1
ATOM 804 C C . GLU A 1 102 ? -6.381 -2.536 15.866 1.00 89.44 102 GLU A C 1
ATOM 806 O O . GLU A 1 102 ? -6.429 -3.405 16.742 1.00 89.44 102 GLU A O 1
ATOM 811 N N . ALA A 1 103 ? -7.093 -1.409 15.962 1.00 90.25 103 ALA A N 1
ATOM 812 C CA . ALA A 1 103 ? -8.057 -1.173 17.031 1.00 90.25 103 ALA A CA 1
ATOM 813 C C . ALA A 1 103 ? -9.259 -2.124 16.921 1.00 90.25 103 ALA A C 1
ATOM 815 O O . ALA A 1 103 ? -9.629 -2.735 17.921 1.00 90.25 103 ALA A O 1
ATOM 816 N N . ASN A 1 104 ? -9.803 -2.308 15.714 1.00 88.81 104 ASN A N 1
ATOM 817 C CA . ASN A 1 104 ? -10.907 -3.235 15.439 1.00 88.81 104 ASN A CA 1
ATOM 818 C C . ASN A 1 104 ? -10.550 -4.697 15.738 1.00 88.81 104 ASN A C 1
ATOM 820 O O . ASN A 1 104 ? -11.398 -5.460 16.195 1.00 88.81 104 ASN A O 1
ATOM 824 N N . ALA A 1 105 ? -9.301 -5.093 15.489 1.00 89.31 105 ALA A N 1
ATOM 825 C CA . ALA A 1 105 ? -8.823 -6.451 15.719 1.00 89.31 105 ALA A CA 1
ATOM 826 C C . ALA A 1 105 ? -8.554 -6.765 17.200 1.00 89.31 105 ALA A C 1
ATOM 828 O O . ALA A 1 105 ? -8.353 -7.929 17.544 1.00 89.31 105 ALA A O 1
ATOM 829 N N . ASN A 1 106 ? -8.527 -5.759 18.083 1.00 91.00 106 ASN A N 1
ATOM 830 C CA . ASN A 1 106 ? -8.229 -5.937 19.498 1.00 91.00 106 ASN A CA 1
ATOM 831 C C . ASN A 1 106 ? -9.514 -5.904 20.353 1.00 91.00 106 ASN A C 1
ATOM 833 O O . ASN A 1 106 ? -10.026 -4.818 20.623 1.00 91.00 106 ASN A O 1
ATOM 837 N N . PRO A 1 107 ? -9.978 -7.047 20.904 1.00 91.62 107 PRO A N 1
ATOM 838 C CA . PRO A 1 107 ? -11.208 -7.109 21.704 1.00 91.62 107 PRO A CA 1
ATOM 839 C C . PRO A 1 107 ? -11.182 -6.286 23.000 1.00 91.62 107 PRO A C 1
ATOM 841 O O . PRO A 1 107 ? -12.223 -6.074 23.615 1.00 91.62 107 PRO A O 1
ATOM 844 N N . SER A 1 108 ? -9.998 -5.860 23.451 1.00 92.69 108 SER A N 1
ATOM 845 C CA . SER A 1 108 ? -9.830 -5.013 24.641 1.00 92.69 108 SER A CA 1
ATOM 846 C C . SER A 1 108 ? -9.871 -3.511 24.343 1.00 92.69 108 SER A C 1
ATOM 848 O O . SER A 1 108 ? -9.832 -2.707 25.275 1.00 92.69 108 SER A O 1
ATOM 850 N N . LYS A 1 109 ? -9.951 -3.116 23.066 1.00 87.50 109 LYS A N 1
ATOM 851 C CA . LYS A 1 109 ? -10.121 -1.723 22.645 1.00 87.50 109 LYS A CA 1
ATOM 852 C C . LYS A 1 109 ? -11.572 -1.478 22.234 1.00 87.50 109 LYS A C 1
ATOM 854 O O . LYS A 1 109 ? -12.241 -2.354 21.699 1.00 87.50 109 LYS A O 1
ATOM 859 N N . THR A 1 110 ? -12.054 -0.266 22.488 1.00 87.00 110 THR A N 1
ATOM 860 C CA . THR A 1 110 ? -13.364 0.206 22.029 1.00 87.00 110 THR A CA 1
ATOM 861 C C . THR A 1 110 ? -13.218 1.579 21.388 1.00 87.00 110 THR A C 1
ATOM 863 O O . THR A 1 110 ? -12.289 2.322 21.717 1.00 87.00 110 THR A O 1
ATOM 866 N N . TRP A 1 111 ? -14.131 1.914 20.480 1.00 87.88 111 TRP A N 1
ATOM 867 C CA . TRP A 1 111 ? -14.164 3.212 19.814 1.00 87.88 111 TRP A CA 1
ATOM 868 C C . TRP A 1 111 ? -14.733 4.297 20.729 1.00 87.88 111 TRP A C 1
ATOM 870 O O . TRP A 1 111 ? -15.710 4.078 21.450 1.00 87.88 111 TRP A O 1
ATOM 880 N N . CYS A 1 112 ? -14.138 5.491 20.676 1.00 87.19 112 CYS A N 1
ATOM 881 C CA . CYS A 1 112 ? -14.729 6.681 21.278 1.00 87.19 112 CYS A CA 1
ATOM 882 C C . CYS A 1 112 ? -16.030 7.022 20.538 1.00 87.19 112 CYS A C 1
ATOM 884 O O . CYS A 1 112 ? -16.056 7.062 19.312 1.00 87.19 112 CYS A O 1
ATOM 886 N N . LEU A 1 113 ? -17.114 7.273 21.274 1.00 86.44 113 LEU A N 1
ATOM 887 C CA . LEU A 1 113 ? -18.421 7.583 20.677 1.00 86.44 113 LEU A CA 1
ATOM 888 C C . LEU A 1 113 ? -18.574 9.064 20.287 1.00 86.44 113 LEU A C 1
ATOM 890 O O . LEU A 1 113 ? -19.581 9.445 19.692 1.00 86.44 113 LEU A O 1
ATOM 894 N N . THR A 1 114 ? -17.605 9.912 20.638 1.00 91.62 114 THR A N 1
ATOM 895 C CA . THR A 1 114 ? -17.612 11.334 20.281 1.00 91.62 114 THR A CA 1
ATOM 896 C C . THR A 1 114 ? -17.418 11.488 18.774 1.00 91.62 114 THR A C 1
ATOM 898 O O . THR A 1 114 ? -16.418 11.034 18.224 1.00 91.62 114 THR A O 1
ATOM 901 N N . ALA A 1 115 ? -18.355 12.156 18.100 1.00 83.75 115 ALA A N 1
ATOM 902 C CA . ALA A 1 115 ? -18.245 12.429 16.669 1.00 83.75 115 ALA A CA 1
ATOM 903 C C . ALA A 1 115 ? -16.993 13.272 16.358 1.00 83.75 115 ALA A C 1
ATOM 905 O O . ALA A 1 115 ? -16.755 14.284 17.016 1.00 83.75 115 ALA A O 1
ATOM 906 N N . GLY A 1 116 ? -16.215 12.861 15.351 1.00 78.56 116 GLY A N 1
ATOM 907 C CA . GLY A 1 116 ? -14.955 13.523 14.977 1.00 78.56 116 GLY A CA 1
ATOM 908 C C . GLY A 1 116 ? -13.802 13.289 15.960 1.00 78.56 116 GLY A C 1
ATOM 909 O O . GLY A 1 116 ? -12.891 14.110 16.037 1.00 78.56 116 GLY A O 1
ATOM 910 N N . CYS A 1 117 ? -13.886 12.229 16.770 1.00 76.25 117 CYS A N 1
ATOM 911 C CA . CYS A 1 117 ? -12.774 11.731 17.568 1.00 76.25 117 CYS A CA 1
ATOM 912 C C . CYS A 1 117 ? -12.226 10.472 16.887 1.00 76.25 117 CYS A C 1
ATOM 914 O O . CYS A 1 117 ? -12.802 9.390 17.010 1.00 76.25 117 CYS A O 1
ATOM 916 N N . ASP A 1 118 ? -11.138 10.656 16.150 1.00 66.69 118 ASP A N 1
ATOM 917 C CA . ASP A 1 118 ? -10.476 9.674 15.292 1.00 66.69 118 ASP A CA 1
ATOM 918 C C . ASP A 1 118 ? -8.961 9.679 15.503 1.00 66.69 118 ASP A C 1
ATOM 920 O O . ASP A 1 118 ? -8.401 10.767 15.769 1.00 66.69 118 ASP A O 1
#

Foldseek 3Di:
DDDDDDDPPPPDDDADPWDAAPPPRDIGSHQVQFDQDPPDRHTHGLVVLLVLLLVCLVVLNQQASADPDPPGRDGHDLVRSLVSHPDPVSNVSNVVSVVVVVQVVDPVHDDDPDPPPD

pLDDT: mean 83.08, std 15.19, range [37.47, 95.88]

Radius of gyration: 21.38 Å; chains: 1; bounding box: 68×42×51 Å

Organism: NCBI:txid91324